Protein AF-A0A2S9G733-F1 (afdb_monomer_lite)

Structure (mmCIF, N/CA/C/O backbone):
data_AF-A0A2S9G733-F1
#
_entry.id   AF-A0A2S9G733-F1
#
loop_
_atom_site.group_PDB
_atom_site.id
_atom_site.type_symbol
_atom_site.label_atom_id
_atom_site.label_alt_id
_atom_site.label_comp_id
_atom_site.label_asym_id
_atom_site.label_entity_id
_atom_site.label_seq_id
_atom_site.pdbx_PDB_ins_code
_atom_site.Cartn_x
_atom_site.Cartn_y
_atom_site.Cartn_z
_atom_site.occupancy
_atom_site.B_iso_or_equiv
_atom_site.auth_seq_id
_atom_site.auth_comp_id
_atom_site.auth_asym_id
_atom_site.auth_atom_id
_atom_site.pdbx_PDB_model_num
ATOM 1 N N . MET A 1 1 ? -23.609 12.387 0.612 1.00 29.69 1 MET A N 1
ATOM 2 C CA . MET A 1 1 ? -22.695 12.711 -0.503 1.00 29.69 1 MET A CA 1
ATOM 3 C C . MET A 1 1 ? -21.284 12.495 0.008 1.00 29.69 1 MET A C 1
ATOM 5 O O . MET A 1 1 ? -20.873 13.220 0.902 1.00 29.69 1 MET A O 1
ATOM 9 N N . THR A 1 2 ? -20.602 11.444 -0.439 1.00 41.78 2 THR A N 1
ATOM 10 C CA . THR A 1 2 ? -19.241 11.123 0.013 1.00 41.78 2 THR A CA 1
ATOM 11 C C . THR A 1 2 ? -18.279 11.850 -0.916 1.00 41.78 2 THR A C 1
ATOM 13 O O . THR A 1 2 ? -18.172 11.483 -2.083 1.00 41.78 2 THR A O 1
ATOM 16 N N . THR A 1 3 ? -17.640 12.919 -0.443 1.00 47.22 3 THR A N 1
ATOM 17 C CA . THR A 1 3 ? -16.531 13.551 -1.168 1.00 47.22 3 THR A CA 1
ATOM 18 C C . THR A 1 3 ? -15.456 12.488 -1.359 1.00 47.22 3 THR A C 1
ATOM 20 O O . THR A 1 3 ? -14.897 12.003 -0.376 1.00 47.22 3 THR A O 1
ATOM 23 N N . ALA A 1 4 ? -15.221 12.062 -2.601 1.00 53.84 4 ALA A N 1
ATOM 24 C CA . ALA A 1 4 ? -14.115 11.172 -2.914 1.00 53.84 4 ALA A CA 1
ATOM 25 C C . ALA A 1 4 ? -12.827 11.914 -2.550 1.00 53.84 4 ALA A C 1
ATOM 27 O O . ALA A 1 4 ? -12.483 12.918 -3.166 1.00 53.84 4 ALA A O 1
ATOM 28 N N . ALA A 1 5 ? -12.174 11.476 -1.479 1.00 59.84 5 ALA A N 1
ATOM 29 C CA . ALA A 1 5 ? -10.868 11.986 -1.118 1.00 59.84 5 ALA A CA 1
ATOM 30 C C . ALA A 1 5 ? -9.884 11.566 -2.221 1.00 59.84 5 ALA A C 1
ATOM 32 O O . ALA A 1 5 ? -9.905 10.409 -2.649 1.00 59.84 5 ALA A O 1
ATOM 33 N N . GLU A 1 6 ? -9.047 12.492 -2.693 1.00 74.62 6 GLU A N 1
ATOM 34 C CA . GLU A 1 6 ? -8.010 12.192 -3.684 1.00 74.62 6 GLU A CA 1
ATOM 35 C C . GLU A 1 6 ? -7.189 10.976 -3.217 1.00 74.62 6 GLU A C 1
ATOM 37 O O . GLU A 1 6 ? -6.817 10.935 -2.039 1.00 74.62 6 GLU A O 1
ATOM 42 N N . PRO A 1 7 ? -6.860 9.992 -4.071 1.00 74.56 7 PRO A N 1
ATOM 43 C CA . PRO A 1 7 ? -6.216 8.746 -3.638 1.00 74.56 7 PRO A CA 1
ATOM 44 C C . PRO A 1 7 ? -4.934 8.943 -2.813 1.00 74.56 7 PRO A C 1
ATOM 46 O O . PRO A 1 7 ? -4.637 8.174 -1.902 1.00 74.56 7 PRO A O 1
ATOM 49 N N . GLN A 1 8 ? -4.203 10.024 -3.087 1.00 81.38 8 GLN A N 1
ATOM 50 C CA . GLN A 1 8 ? -3.030 10.457 -2.325 1.00 81.38 8 GLN A CA 1
ATOM 51 C C . GLN A 1 8 ? -3.358 10.797 -0.862 1.00 81.38 8 GLN A C 1
ATOM 53 O O . GLN A 1 8 ? -2.608 10.441 0.044 1.00 81.38 8 GLN A O 1
ATOM 58 N N . SER A 1 9 ? -4.495 11.449 -0.615 1.00 87.69 9 SER A N 1
ATOM 59 C CA . SER A 1 9 ? -4.937 11.824 0.731 1.00 87.69 9 SER A CA 1
ATOM 60 C C . SER A 1 9 ? -5.297 10.610 1.593 1.00 87.69 9 SER A C 1
ATOM 62 O O . SER A 1 9 ? -5.038 10.626 2.793 1.00 87.69 9 SER A O 1
ATOM 64 N N . LEU A 1 10 ? -5.801 9.525 0.990 1.00 90.50 10 LEU A N 1
ATOM 65 C CA . LEU A 1 10 ? -6.065 8.264 1.694 1.00 90.50 10 LEU A CA 1
ATOM 66 C C . LEU A 1 10 ? -4.771 7.591 2.163 1.00 90.50 10 LEU A C 1
ATOM 68 O O . LEU A 1 10 ? -4.710 7.077 3.278 1.00 90.50 10 LEU A O 1
ATOM 72 N N . LEU A 1 11 ? -3.716 7.638 1.343 1.00 91.38 11 LEU A N 1
ATOM 73 C CA . LEU A 1 11 ? -2.400 7.120 1.725 1.00 91.38 11 LEU A CA 1
ATOM 74 C C . LEU A 1 11 ? -1.758 7.952 2.842 1.00 91.38 11 LEU A C 1
ATOM 76 O O . LEU A 1 11 ? -1.119 7.390 3.726 1.00 91.38 11 LEU A O 1
ATOM 80 N N . LEU A 1 12 ? -1.957 9.274 2.845 1.00 91.12 12 LEU A N 1
ATOM 81 C CA . LEU A 1 12 ? -1.503 10.128 3.947 1.00 91.12 12 LEU A CA 1
ATOM 82 C C . LEU A 1 12 ? -2.261 9.836 5.248 1.00 91.12 12 LEU A C 1
ATOM 84 O O . LEU A 1 12 ? -1.636 9.754 6.302 1.00 91.12 12 LEU A O 1
ATOM 88 N N . GLN A 1 13 ? -3.577 9.606 5.181 1.00 92.81 13 GLN A N 1
ATOM 89 C CA . GLN A 1 13 ? -4.375 9.222 6.351 1.00 92.81 13 GLN A CA 1
ATOM 90 C C . GLN A 1 13 ? -3.897 7.907 6.980 1.00 92.81 13 GLN A C 1
ATOM 92 O O . GLN A 1 13 ? -3.949 7.778 8.197 1.00 92.81 13 GLN A O 1
ATOM 97 N N . MET A 1 14 ? -3.359 6.958 6.200 1.00 91.56 14 MET A N 1
ATOM 98 C CA . MET A 1 14 ? -2.789 5.715 6.749 1.00 91.56 14 MET A CA 1
ATOM 99 C C . MET A 1 14 ? -1.603 5.953 7.692 1.00 91.56 14 MET A C 1
ATOM 101 O O . MET A 1 14 ? -1.281 5.079 8.497 1.00 91.56 14 MET A O 1
ATOM 105 N N . LEU A 1 15 ? -0.925 7.097 7.572 1.00 92.81 15 LEU A N 1
ATOM 106 C CA . LEU A 1 15 ? 0.222 7.441 8.408 1.00 92.81 15 LEU A CA 1
ATOM 107 C C . LEU A 1 15 ? -0.197 8.084 9.739 1.00 92.81 15 LEU A C 1
ATOM 109 O O . LEU A 1 15 ? 0.623 8.144 10.660 1.00 92.81 15 LEU A O 1
ATOM 113 N N . ASP A 1 16 ? -1.452 8.530 9.857 1.00 95.25 16 ASP A N 1
ATOM 114 C CA . ASP A 1 16 ? -1.985 9.162 11.062 1.00 95.25 16 ASP A CA 1
ATOM 115 C C . ASP A 1 16 ? -2.010 8.159 12.238 1.00 95.25 16 ASP A C 1
ATOM 117 O O . ASP A 1 16 ? -2.595 7.076 12.136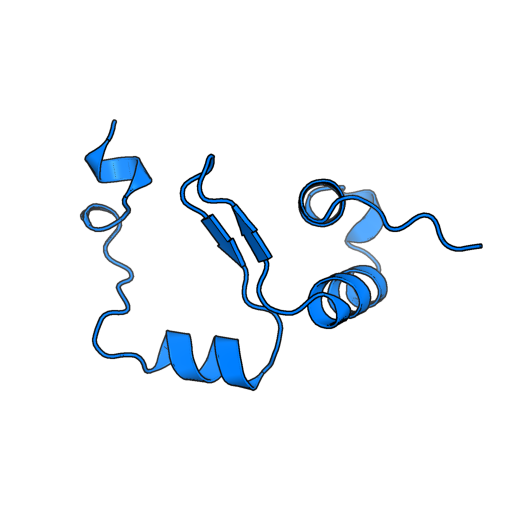 1.00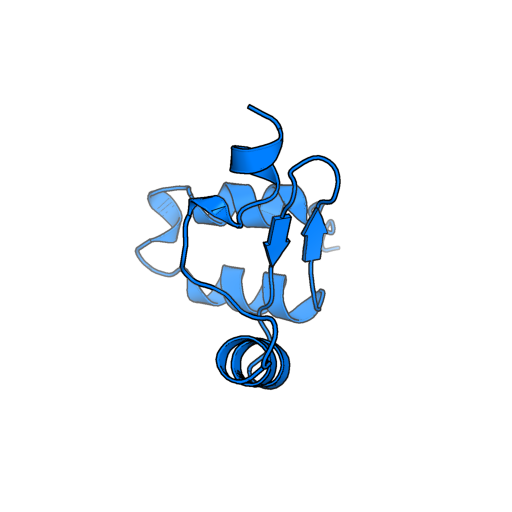 95.25 16 ASP A O 1
ATOM 121 N N . PRO A 1 17 ? -1.389 8.471 13.391 1.00 96.44 17 PRO A N 1
ATOM 122 C CA . PRO A 1 17 ? -1.495 7.641 14.586 1.00 96.44 17 PRO A CA 1
ATOM 123 C C . PRO A 1 17 ? -2.938 7.357 15.027 1.00 96.44 17 PRO A C 1
ATOM 125 O O . PRO A 1 17 ? -3.190 6.284 15.579 1.00 96.44 17 PRO A O 1
ATOM 128 N N . ALA A 1 18 ? -3.877 8.271 14.764 1.00 95.75 18 ALA A N 1
ATOM 129 C CA . ALA A 1 18 ? -5.275 8.146 15.165 1.00 95.75 18 ALA A CA 1
ATOM 130 C C . ALA A 1 18 ? -5.993 6.966 14.491 1.00 95.75 18 ALA A C 1
ATOM 132 O O . ALA A 1 18 ? -6.873 6.362 15.103 1.00 95.75 18 ALA A O 1
ATOM 133 N N . VAL A 1 19 ? -5.595 6.581 13.271 1.00 95.31 19 VAL A N 1
ATOM 134 C CA . VAL A 1 19 ? -6.222 5.455 12.555 1.00 95.31 19 VAL A CA 1
ATOM 135 C C . VAL A 1 19 ? -5.631 4.094 12.929 1.00 95.31 19 VAL A C 1
ATOM 137 O O . VAL A 1 19 ? -6.160 3.064 12.525 1.00 95.31 19 VAL A O 1
ATOM 140 N N . ARG A 1 20 ? -4.549 4.042 13.721 1.00 94.94 20 ARG A N 1
ATOM 141 C CA . ARG A 1 20 ? -3.853 2.778 14.037 1.00 94.94 20 ARG A CA 1
ATOM 142 C C . ARG A 1 20 ? -4.690 1.805 14.862 1.00 94.94 20 ARG A C 1
ATOM 144 O O . ARG A 1 20 ? -4.455 0.604 14.775 1.00 94.94 20 ARG A O 1
ATOM 151 N N . ALA A 1 21 ? -5.627 2.315 15.661 1.00 97.56 21 ALA A N 1
ATOM 152 C CA . ALA A 1 21 ? -6.520 1.483 16.464 1.00 97.56 21 ALA A CA 1
ATOM 153 C C . ALA A 1 21 ? -7.508 0.687 15.594 1.00 97.56 21 ALA A C 1
ATOM 155 O O . ALA A 1 21 ? -7.808 -0.461 15.915 1.00 97.56 21 ALA A O 1
ATOM 156 N N . ASP A 1 22 ? -7.972 1.276 14.487 1.00 97.50 22 ASP A N 1
ATOM 157 C CA . ASP A 1 22 ? -8.852 0.624 13.514 1.00 97.50 22 ASP A CA 1
ATOM 158 C C . ASP A 1 22 ? -8.554 1.110 12.079 1.00 97.50 22 ASP A C 1
ATOM 160 O O . ASP A 1 22 ? -9.215 2.019 11.567 1.00 97.50 22 ASP A O 1
ATOM 164 N N . PRO A 1 23 ? -7.548 0.524 11.401 1.00 96.94 23 PRO A N 1
ATOM 165 C CA . PRO A 1 23 ? -7.151 0.954 10.060 1.00 96.94 23 PRO A CA 1
ATOM 166 C C . PRO A 1 23 ? -7.998 0.313 8.947 1.00 96.94 23 PRO A C 1
ATOM 168 O O . PRO A 1 23 ? -7.911 0.700 7.778 1.00 96.94 23 PRO A O 1
ATOM 171 N N . TYR A 1 24 ? -8.816 -0.691 9.270 1.00 97.19 24 TYR A N 1
ATOM 172 C CA . TYR A 1 24 ? -9.506 -1.519 8.279 1.00 97.19 24 TYR A CA 1
ATOM 173 C C . TYR A 1 24 ? -10.567 -0.777 7.449 1.00 97.19 24 TYR A C 1
ATOM 175 O O . TYR A 1 24 ? -10.687 -1.090 6.256 1.00 97.19 24 TYR A O 1
ATOM 183 N N . PRO A 1 25 ? -11.322 0.202 7.992 1.00 96.00 25 PRO A N 1
ATOM 184 C CA . PRO A 1 25 ? -12.199 1.045 7.185 1.00 96.00 25 PRO A CA 1
ATOM 185 C C . PRO A 1 25 ? -11.435 1.773 6.073 1.00 96.00 25 PRO A C 1
ATOM 187 O O . PRO A 1 25 ? -11.869 1.761 4.919 1.00 96.00 25 PRO A O 1
ATOM 190 N N . LEU A 1 26 ? -10.255 2.313 6.391 1.00 95.19 26 LEU A N 1
ATOM 191 C CA . LEU A 1 26 ? -9.403 3.010 5.429 1.00 95.19 26 LEU A CA 1
ATOM 192 C C . LEU A 1 26 ? -8.838 2.050 4.372 1.00 95.19 26 LEU A C 1
ATOM 194 O O . LEU A 1 26 ? -8.910 2.338 3.177 1.00 95.19 26 LEU A O 1
ATOM 198 N N . TYR A 1 27 ? -8.367 0.862 4.769 1.00 95.69 27 TYR A N 1
ATOM 199 C CA . TYR A 1 27 ? -7.915 -0.162 3.814 1.00 95.69 27 TYR A CA 1
ATOM 200 C C . TYR A 1 27 ? -9.022 -0.603 2.855 1.00 95.69 27 TYR A C 1
ATOM 202 O O . TYR A 1 27 ? -8.768 -0.819 1.669 1.00 95.69 27 TYR A O 1
ATOM 210 N N . ARG A 1 28 ? -10.266 -0.715 3.341 1.00 95.88 28 ARG A N 1
ATOM 211 C CA . ARG A 1 28 ? -11.425 -1.035 2.497 1.00 95.88 28 ARG A CA 1
ATOM 212 C C . ARG A 1 28 ? -11.669 0.055 1.457 1.00 95.88 28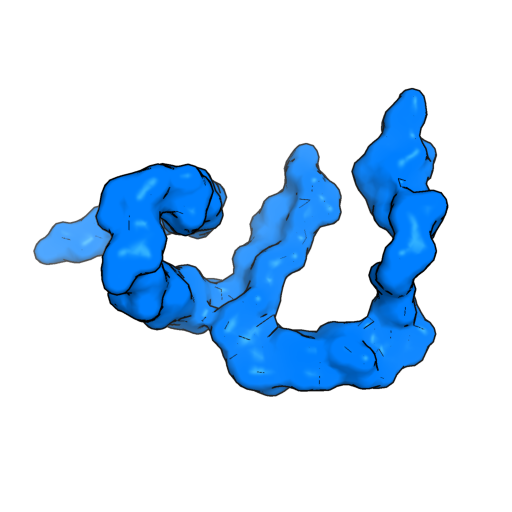 ARG A C 1
ATOM 214 O O . ARG A 1 28 ? -11.941 -0.281 0.306 1.00 95.88 28 ARG A O 1
ATOM 221 N N . GLN A 1 29 ? -11.561 1.322 1.852 1.00 94.25 29 GLN A N 1
ATOM 222 C CA . GLN A 1 29 ? -11.714 2.444 0.933 1.00 94.25 29 GLN A CA 1
ATOM 223 C C . GLN A 1 29 ? -10.611 2.442 -0.128 1.00 94.25 29 GLN A C 1
ATOM 225 O O . GLN A 1 29 ? -10.922 2.471 -1.314 1.00 94.25 29 GLN A O 1
ATOM 230 N N . ILE A 1 30 ? -9.346 2.300 0.272 1.00 94.25 30 ILE A N 1
ATOM 231 C CA . ILE A 1 30 ? -8.211 2.220 -0.661 1.00 94.25 30 ILE A CA 1
ATOM 232 C C . ILE A 1 30 ? -8.406 1.076 -1.658 1.00 94.25 30 ILE A C 1
ATOM 234 O O . ILE A 1 30 ? -8.292 1.286 -2.862 1.00 94.25 30 ILE A O 1
ATOM 238 N N . ARG A 1 31 ? -8.803 -0.109 -1.181 1.00 95.44 31 ARG A N 1
ATOM 239 C CA . ARG A 1 31 ? -9.085 -1.260 -2.047 1.00 95.44 31 ARG A CA 1
ATOM 240 C C . ARG A 1 31 ? -10.206 -1.013 -3.051 1.00 95.44 31 ARG A C 1
ATOM 242 O O . ARG A 1 31 ? -10.150 -1.545 -4.154 1.00 95.44 31 ARG A O 1
ATOM 249 N N . SER A 1 32 ? -11.208 -0.208 -2.700 1.00 94.38 32 SER A N 1
ATOM 250 C CA . SER A 1 32 ? -12.309 0.121 -3.615 1.00 94.38 32 SER A CA 1
ATOM 251 C C . SER A 1 32 ? -11.886 0.985 -4.810 1.00 94.38 32 SER A C 1
ATOM 253 O O . SER A 1 32 ? -12.581 0.984 -5.821 1.00 94.38 32 SER A O 1
ATOM 255 N N . HIS A 1 33 ? -10.736 1.666 -4.726 1.00 92.06 33 HIS A N 1
ATOM 256 C CA . HIS A 1 33 ? -10.174 2.449 -5.829 1.00 92.06 33 HIS A CA 1
ATOM 257 C C . HIS A 1 33 ? -9.336 1.614 -6.817 1.00 92.06 33 HIS A C 1
ATOM 259 O O . HIS A 1 33 ? -8.969 2.128 -7.871 1.00 92.06 33 HIS A O 1
ATOM 265 N N . GLY A 1 34 ? -9.037 0.346 -6.507 1.00 92.06 34 GLY A N 1
ATOM 266 C CA . GLY A 1 34 ? -8.093 -0.465 -7.281 1.00 92.06 34 GLY A CA 1
ATOM 267 C C . GLY A 1 34 ? -6.628 -0.045 -7.066 1.00 92.06 34 GLY A C 1
ATOM 268 O O . GLY A 1 34 ? -6.312 0.584 -6.050 1.00 92.06 34 GLY A O 1
ATOM 269 N N . PRO A 1 35 ? -5.708 -0.409 -7.981 1.00 94.88 35 PRO A N 1
ATOM 270 C CA . PRO A 1 35 ? -4.304 -0.016 -7.892 1.00 94.88 35 PRO A CA 1
ATOM 271 C C . PRO A 1 35 ? -4.127 1.507 -7.923 1.00 94.88 35 PRO A C 1
ATOM 273 O O . PRO A 1 35 ? -4.550 2.177 -8.865 1.00 94.88 35 PRO A O 1
ATOM 276 N N . LEU A 1 36 ? -3.453 2.057 -6.911 1.00 93.50 36 LEU A N 1
ATOM 277 C CA . LEU A 1 36 ? -3.159 3.488 -6.843 1.00 93.50 36 LEU A CA 1
ATOM 278 C C . LEU A 1 36 ? -1.785 3.765 -7.448 1.00 93.50 36 LEU A C 1
ATOM 280 O O . LEU A 1 36 ? -0.766 3.338 -6.903 1.00 93.50 36 LEU A O 1
ATOM 284 N N . GLN A 1 37 ? -1.750 4.503 -8.555 1.00 92.00 37 GLN A N 1
ATOM 285 C CA . GLN A 1 37 ? -0.513 4.876 -9.242 1.00 92.00 37 GLN A CA 1
ATOM 286 C C . GLN A 1 37 ? -0.115 6.315 -8.897 1.00 92.00 37 GLN A C 1
ATOM 288 O O . GLN A 1 37 ? -0.859 7.260 -9.150 1.00 92.00 37 GLN A O 1
ATOM 293 N N . LEU A 1 38 ? 1.085 6.484 -8.339 1.00 90.12 38 LEU A N 1
ATOM 294 C CA . LEU A 1 38 ? 1.676 7.772 -7.976 1.00 90.12 38 LEU A CA 1
ATOM 295 C C . LEU A 1 38 ? 3.034 7.924 -8.684 1.00 90.12 38 LEU A C 1
ATOM 297 O O . LEU A 1 38 ? 4.088 7.868 -8.040 1.00 90.12 38 LEU A O 1
ATOM 301 N N . PRO A 1 39 ? 3.048 8.107 -10.019 1.00 86.44 39 PRO A N 1
ATOM 302 C CA . PRO A 1 39 ? 4.287 8.129 -10.798 1.00 86.44 39 PRO A CA 1
ATOM 303 C C . PRO A 1 39 ? 5.214 9.288 -10.408 1.00 86.44 39 PRO A C 1
ATOM 305 O O . PRO A 1 39 ? 6.433 9.120 -10.426 1.00 86.44 39 PRO A O 1
ATOM 308 N N . GLY A 1 40 ? 4.653 10.426 -9.976 1.00 87.81 40 GLY A N 1
ATOM 309 C CA . GLY A 1 40 ? 5.418 11.561 -9.443 1.00 87.81 40 GLY A CA 1
ATOM 310 C C . GLY A 1 40 ? 6.210 11.240 -8.168 1.00 87.81 40 GLY A C 1
ATOM 311 O O . GLY A 1 40 ? 7.189 11.917 -7.877 1.00 87.81 40 GLY A O 1
ATOM 312 N N . ASN A 1 41 ? 5.835 10.177 -7.450 1.00 88.75 41 ASN A N 1
ATOM 313 C CA . ASN A 1 41 ? 6.476 9.714 -6.218 1.00 88.75 41 ASN A CA 1
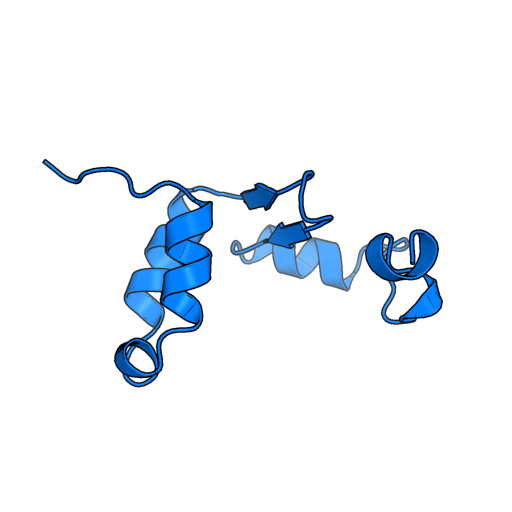ATOM 314 C C . ASN A 1 41 ? 7.205 8.372 -6.401 1.00 88.75 41 ASN A C 1
ATOM 316 O O . ASN A 1 41 ? 7.605 7.765 -5.410 1.00 88.75 41 ASN A O 1
ATOM 320 N N . ASN A 1 42 ? 7.339 7.873 -7.638 1.00 93.75 42 ASN A N 1
ATOM 321 C CA . ASN A 1 42 ? 7.886 6.543 -7.928 1.00 93.75 42 ASN A CA 1
ATOM 322 C C . ASN A 1 42 ? 7.187 5.406 -7.154 1.00 93.75 42 ASN A C 1
ATOM 324 O O . ASN A 1 42 ? 7.829 4.426 -6.780 1.00 93.75 42 ASN A O 1
ATOM 328 N N . LEU A 1 43 ? 5.879 5.537 -6.907 1.00 93.25 43 LEU A N 1
ATOM 329 C CA . LEU A 1 43 ? 5.124 4.638 -6.038 1.00 93.25 43 LEU A CA 1
ATOM 330 C C . LEU A 1 43 ? 3.896 4.076 -6.756 1.00 93.25 43 LEU A C 1
ATOM 332 O O . LEU A 1 43 ? 3.165 4.792 -7.436 1.00 93.25 43 LEU A O 1
ATOM 336 N N . THR A 1 44 ? 3.649 2.785 -6.568 1.00 95.56 44 THR A N 1
ATOM 337 C CA . THR A 1 44 ? 2.367 2.139 -6.870 1.00 95.56 44 THR A CA 1
ATOM 338 C C . THR A 1 44 ? 1.937 1.353 -5.638 1.00 95.56 44 THR A C 1
ATOM 340 O O . THR A 1 44 ? 2.760 0.660 -5.041 1.00 95.56 44 THR A O 1
ATOM 343 N N . VAL A 1 45 ? 0.670 1.483 -5.239 1.00 96.12 45 VAL A N 1
ATOM 344 C CA . VAL A 1 45 ? 0.099 0.781 -4.083 1.00 96.12 45 VAL A CA 1
ATOM 345 C C . VAL A 1 45 ? -0.971 -0.193 -4.559 1.00 96.12 45 VAL A C 1
ATOM 347 O O . VAL A 1 45 ? -1.987 0.210 -5.127 1.00 96.12 45 VAL A O 1
ATOM 350 N N . PHE A 1 46 ? -0.745 -1.473 -4.282 1.00 97.56 46 PHE A N 1
ATOM 351 C CA . PHE A 1 46 ? -1.689 -2.559 -4.523 1.00 97.56 46 PHE A CA 1
ATOM 352 C C . PHE A 1 46 ? -2.404 -2.925 -3.222 1.00 97.56 46 PHE A C 1
ATOM 354 O O . PHE A 1 46 ? -1.812 -2.889 -2.144 1.00 97.56 46 PHE A O 1
ATOM 361 N N . SER A 1 47 ? -3.696 -3.231 -3.313 1.00 96.56 47 SER A N 1
ATOM 362 C CA . SER A 1 47 ? -4.558 -3.428 -2.137 1.00 96.56 47 SER A CA 1
ATOM 363 C C . SER A 1 47 ? -5.579 -4.556 -2.301 1.00 96.56 47 SER A C 1
ATOM 365 O O . SER A 1 47 ? -6.203 -4.972 -1.317 1.00 96.56 47 SER A O 1
ATOM 367 N N . SER A 1 48 ? -5.759 -5.075 -3.520 1.00 97.81 48 SER A N 1
ATOM 368 C CA . SER A 1 48 ? -6.506 -6.308 -3.740 1.00 97.81 48 SER A CA 1
ATOM 369 C C . SER A 1 48 ? -5.630 -7.514 -3.403 1.00 97.81 48 SER A C 1
ATOM 371 O O . SER A 1 48 ? -4.404 -7.458 -3.486 1.00 97.81 48 SER A O 1
ATOM 373 N N . TYR A 1 49 ? -6.268 -8.618 -3.013 1.00 98.25 49 TYR A N 1
ATOM 374 C CA . TYR A 1 49 ? -5.539 -9.855 -2.751 1.00 98.25 49 TYR A CA 1
ATOM 375 C C . TYR A 1 49 ? -4.788 -10.326 -4.002 1.00 98.25 49 TYR A C 1
ATOM 377 O O . TYR A 1 49 ? -3.610 -10.637 -3.904 1.00 98.25 49 TYR A O 1
ATOM 385 N N . ALA A 1 50 ? -5.452 -10.320 -5.162 1.00 98.31 50 ALA A N 1
ATOM 386 C CA . ALA A 1 50 ? -4.884 -10.790 -6.423 1.00 98.31 50 A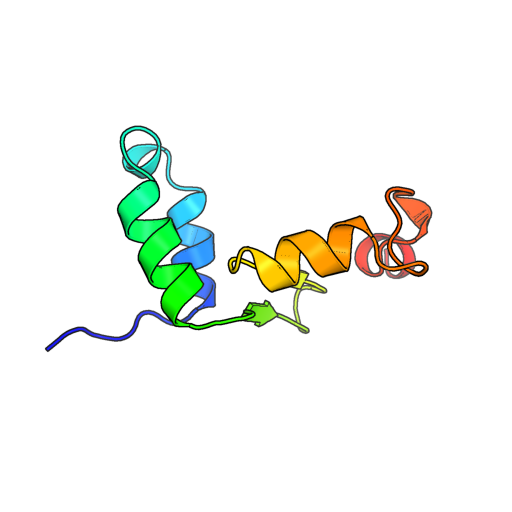LA A CA 1
ATOM 387 C C . ALA A 1 50 ? -3.648 -9.983 -6.847 1.00 98.31 50 ALA A C 1
ATOM 389 O O . ALA A 1 50 ? -2.634 -10.575 -7.194 1.00 98.31 50 ALA A O 1
ATOM 390 N N . ASP A 1 51 ? -3.694 -8.652 -6.738 1.00 98.25 51 ASP A N 1
ATOM 391 C CA . ASP A 1 51 ? -2.553 -7.812 -7.121 1.00 98.25 51 ASP A CA 1
ATOM 392 C C . ASP A 1 51 ? -1.359 -8.020 -6.178 1.00 98.25 51 ASP A C 1
ATOM 394 O O . ASP A 1 51 ? -0.216 -8.133 -6.617 1.00 98.25 51 ASP A O 1
ATOM 398 N N . CYS A 1 52 ? -1.607 -8.094 -4.864 1.00 98.25 52 CYS A N 1
ATOM 399 C CA . CYS A 1 52 ? -0.552 -8.381 -3.890 1.00 98.25 52 CYS A CA 1
ATOM 400 C C . CYS A 1 52 ? 0.072 -9.761 -4.139 1.00 98.25 52 CYS A C 1
ATOM 402 O O . CYS A 1 52 ? 1.289 -9.918 -4.084 1.00 98.25 52 CYS A O 1
ATOM 404 N N . ASP A 1 53 ? -0.769 -10.751 -4.421 1.00 98.75 53 ASP A N 1
ATOM 405 C CA . ASP A 1 53 ? -0.378 -12.123 -4.716 1.00 98.75 53 ASP A CA 1
ATOM 406 C C . ASP A 1 53 ? 0.476 -12.219 -5.995 1.00 98.75 53 ASP A C 1
ATOM 408 O O . ASP A 1 53 ? 1.511 -12.890 -6.004 1.00 98.75 53 ASP A O 1
ATOM 412 N N . GLU A 1 54 ? 0.104 -11.480 -7.043 1.00 98.56 54 GLU A N 1
ATOM 413 C CA . GLU A 1 54 ? 0.868 -11.375 -8.285 1.00 98.56 54 GLU A CA 1
ATOM 414 C C . GLU A 1 54 ? 2.230 -10.714 -8.052 1.00 98.56 54 GLU A C 1
ATOM 416 O O . GLU A 1 54 ? 3.257 -11.288 -8.415 1.00 98.56 54 GLU A O 1
ATOM 421 N N . VAL A 1 55 ? 2.277 -9.557 -7.383 1.00 98.19 55 VAL A N 1
ATOM 422 C CA . VAL A 1 55 ? 3.534 -8.833 -7.118 1.00 98.19 55 VAL A CA 1
ATOM 423 C C . VAL A 1 55 ? 4.520 -9.691 -6.329 1.00 98.19 55 VAL A C 1
ATOM 425 O O . VAL A 1 55 ? 5.712 -9.686 -6.640 1.00 98.19 55 VAL A O 1
ATOM 428 N N . LEU A 1 56 ? 4.052 -10.459 -5.342 1.00 98.38 56 LEU A N 1
ATOM 429 C CA . LEU A 1 56 ? 4.923 -11.328 -4.544 1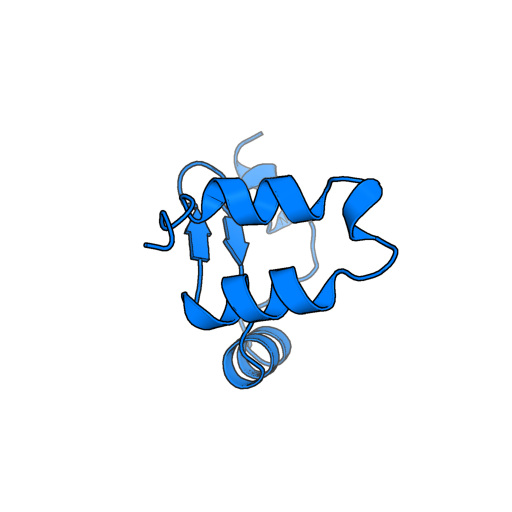.00 98.38 56 LEU A CA 1
ATOM 430 C C . LEU A 1 56 ? 5.527 -12.488 -5.348 1.00 98.38 56 LEU A C 1
ATOM 432 O O . LEU A 1 56 ? 6.565 -13.015 -4.947 1.00 98.38 56 LEU A O 1
ATOM 436 N N . ARG A 1 57 ? 4.911 -12.890 -6.468 1.00 98.25 57 ARG A N 1
ATOM 437 C CA . ARG A 1 57 ? 5.404 -13.981 -7.331 1.00 98.25 57 ARG A CA 1
ATOM 438 C C . ARG A 1 57 ? 5.985 -13.515 -8.659 1.00 98.25 57 ARG A C 1
ATOM 440 O O . ARG A 1 57 ? 6.578 -14.324 -9.371 1.00 98.25 57 ARG A O 1
ATOM 447 N N . HIS A 1 58 ? 5.818 -12.244 -9.006 1.00 98.56 58 HIS A N 1
ATOM 448 C CA . HIS A 1 58 ? 6.242 -11.732 -10.296 1.00 98.56 58 HIS A CA 1
ATOM 449 C C . HIS A 1 58 ? 7.775 -11.828 -10.430 1.00 98.56 58 HIS A C 1
ATOM 451 O O . HIS A 1 58 ? 8.499 -11.334 -9.563 1.00 98.56 58 HIS A O 1
ATOM 457 N N . PRO A 1 59 ? 8.311 -12.414 -11.519 1.00 98.25 59 PRO A N 1
ATOM 458 C CA . PRO A 1 59 ? 9.749 -12.671 -11.660 1.00 98.25 59 PRO A CA 1
ATOM 459 C C . PRO A 1 59 ? 10.608 -11.398 -11.711 1.00 98.25 59 PRO A C 1
ATOM 461 O O . PRO A 1 59 ? 11.812 -11.457 -11.477 1.00 98.25 59 PRO A O 1
ATOM 464 N N . ALA A 1 60 ? 10.003 -10.246 -12.011 1.00 97.81 60 ALA A N 1
ATOM 465 C CA . ALA A 1 60 ? 10.684 -8.950 -11.990 1.00 97.81 60 ALA A CA 1
ATOM 466 C C . ALA A 1 60 ? 10.610 -8.219 -10.635 1.00 97.81 60 ALA A C 1
ATOM 468 O O . ALA A 1 60 ? 11.234 -7.167 -10.487 1.00 97.81 60 ALA A O 1
ATOM 469 N N . SER A 1 61 ? 9.860 -8.733 -9.654 1.00 98.00 61 SER A N 1
ATOM 470 C CA . SER A 1 61 ? 9.800 -8.130 -8.320 1.00 98.00 61 SER A CA 1
ATOM 471 C C . SER A 1 61 ? 11.129 -8.297 -7.594 1.00 98.00 61 SER A C 1
ATOM 473 O O . SER A 1 61 ? 11.770 -9.346 -7.654 1.00 98.00 61 SER A O 1
ATOM 475 N N . ALA A 1 62 ? 11.558 -7.252 -6.890 1.00 97.88 62 ALA A N 1
ATOM 476 C CA . ALA A 1 62 ? 12.836 -7.244 -6.197 1.00 97.88 62 ALA A CA 1
ATOM 477 C C . ALA A 1 62 ? 12.741 -6.560 -4.833 1.00 97.88 62 ALA A C 1
ATOM 479 O O . ALA A 1 62 ? 12.046 -5.562 -4.667 1.00 97.88 62 ALA A O 1
ATOM 480 N N . SER A 1 63 ? 13.513 -7.079 -3.878 1.00 97.62 63 SER A N 1
ATOM 481 C CA . SER A 1 63 ? 13.688 -6.484 -2.545 1.00 97.62 63 SER A CA 1
ATOM 482 C C . SER A 1 63 ? 15.059 -5.823 -2.356 1.00 97.62 63 SER A C 1
ATOM 484 O O . SER A 1 63 ? 15.321 -5.240 -1.307 1.00 97.62 63 SER A O 1
ATOM 486 N N . ASP A 1 64 ? 15.940 -5.897 -3.359 1.00 98.12 64 ASP A N 1
ATOM 487 C CA . ASP A 1 64 ? 17.216 -5.177 -3.362 1.00 98.12 64 ASP A CA 1
ATOM 488 C C . ASP A 1 64 ? 16.963 -3.672 -3.516 1.00 98.12 64 ASP A C 1
ATOM 490 O O . ASP A 1 64 ? 16.455 -3.212 -4.542 1.00 98.12 64 ASP A O 1
ATOM 494 N N . ARG A 1 65 ? 17.341 -2.898 -2.492 1.00 96.25 65 ARG A N 1
ATOM 495 C CA . ARG A 1 65 ? 17.128 -1.447 -2.443 1.00 96.25 65 ARG A CA 1
ATOM 496 C C . ARG A 1 65 ? 17.784 -0.719 -3.619 1.00 96.25 65 ARG A C 1
ATOM 498 O O . ARG A 1 65 ? 17.248 0.299 -4.050 1.00 96.25 65 ARG A O 1
ATOM 505 N N . LEU A 1 66 ? 18.886 -1.238 -4.167 1.00 97.19 66 LEU A N 1
ATOM 506 C CA . LEU A 1 66 ? 19.581 -0.626 -5.306 1.00 97.19 66 LEU A CA 1
ATOM 507 C C . LEU A 1 66 ? 18.753 -0.659 -6.603 1.00 97.19 66 LEU A C 1
ATOM 509 O O . LEU A 1 66 ? 19.011 0.119 -7.518 1.00 97.19 66 LEU A O 1
ATOM 513 N N . LYS A 1 67 ? 17.734 -1.526 -6.683 1.00 97.00 67 LYS A N 1
ATOM 514 C CA . LYS A 1 67 ? 16.802 -1.603 -7.821 1.00 97.00 67 LYS A CA 1
ATOM 515 C C . LYS A 1 67 ? 15.603 -0.658 -7.693 1.00 97.00 67 LYS A C 1
ATOM 517 O O . LYS A 1 67 ? 14.778 -0.603 -8.599 1.00 97.00 67 LYS A O 1
ATOM 522 N N . SER A 1 68 ? 15.486 0.083 -6.590 1.00 96.88 68 SER A N 1
ATOM 523 C CA . SER A 1 68 ? 14.433 1.087 -6.430 1.00 96.88 68 SER A CA 1
ATOM 524 C C . SER A 1 68 ? 14.657 2.260 -7.383 1.00 96.88 68 SER A C 1
ATOM 526 O O . SER A 1 68 ? 15.727 2.868 -7.374 1.00 96.88 68 SER A O 1
ATOM 528 N N . THR A 1 69 ? 13.630 2.651 -8.144 1.00 95.62 69 THR A N 1
ATOM 529 C CA . THR A 1 69 ? 13.696 3.834 -9.018 1.00 95.62 69 THR A CA 1
ATOM 530 C C . THR A 1 69 ? 14.035 5.109 -8.242 1.00 95.62 69 THR A C 1
ATOM 532 O O . THR A 1 69 ? 14.725 5.973 -8.772 1.00 95.62 69 THR A O 1
ATOM 535 N N . ALA A 1 70 ? 13.593 5.226 -6.984 1.00 93.25 70 ALA A N 1
ATOM 536 C CA . ALA A 1 70 ? 13.945 6.361 -6.132 1.00 93.25 70 ALA A CA 1
ATOM 537 C C . ALA A 1 70 ? 15.443 6.369 -5.777 1.00 93.25 70 ALA A C 1
ATOM 539 O O . ALA A 1 70 ? 16.061 7.426 -5.778 1.00 93.25 70 ALA A O 1
ATOM 540 N N . ALA A 1 71 ? 16.039 5.197 -5.527 1.00 93.81 71 ALA A N 1
ATOM 541 C CA . ALA A 1 71 ? 17.467 5.077 -5.229 1.00 93.81 71 ALA A CA 1
ATOM 542 C C . ALA A 1 71 ? 18.348 5.305 -6.467 1.00 93.81 71 ALA A C 1
ATOM 544 O O . ALA A 1 71 ? 19.424 5.870 -6.351 1.00 93.81 71 ALA A O 1
ATOM 545 N N . GLN A 1 72 ? 17.888 4.899 -7.653 1.00 94.56 72 GLN A N 1
ATOM 546 C CA . GLN A 1 72 ? 18.613 5.088 -8.918 1.00 94.56 72 GLN A CA 1
ATOM 547 C C . GLN A 1 72 ? 18.626 6.542 -9.417 1.00 94.56 72 GLN A C 1
ATOM 549 O O . GLN A 1 72 ? 19.361 6.858 -10.350 1.00 94.56 72 GLN A O 1
ATOM 554 N N . ARG A 1 73 ? 17.775 7.407 -8.851 1.00 90.75 73 ARG A N 1
ATOM 555 C CA . ARG A 1 73 ? 17.636 8.822 -9.228 1.00 90.75 73 ARG A CA 1
ATOM 556 C C . ARG A 1 73 ? 18.247 9.797 -8.214 1.00 90.75 73 ARG A C 1
ATOM 558 O O . ARG A 1 73 ? 18.261 10.990 -8.508 1.00 90.75 73 ARG A O 1
ATOM 565 N N . ALA A 1 74 ? 18.664 9.308 -7.046 1.00 77.31 74 ALA A N 1
ATOM 566 C CA . ALA A 1 74 ? 19.323 10.087 -5.997 1.00 77.31 74 ALA A CA 1
ATOM 567 C C . ALA A 1 74 ? 20.827 10.201 -6.273 1.00 77.31 74 ALA A C 1
ATOM 569 O O . ALA A 1 74 ? 21.380 11.285 -5.987 1.00 77.31 74 ALA A O 1
#

Foldseek 3Di:
DDDLDDLVVLVVVLVDPVCPVPVVVSLVSNVVVAWDDDVVVLDIDGRDPVVVVCLVPPPPRDPPPCPRPVNVVD

Secondary structure (DSSP, 8-state):
------HHHHHHHTT-GGGGGS-HHHHHHHHHT-SEEEGGGTEEE--SHHHHHHHHH-TT----GGG-HHHHT-

pLDDT: mean 90.82, std 13.23, range [29.69, 98.75]

Sequence (74 aa):
MTTAAEPQSLLLQMLDPAVRADPYPLYRQIRSHGPLQLPGNNLTVFSSYADCDEVLRHPASASDRLKSTAAQRA

Radius of gyration: 14.33 Å; chains: 1; bounding box: 42×28×28 Å